Protein AF-A0A6B3FFI9-F1 (afdb_monomer_lite)

Structure (mmCIF, N/CA/C/O backbone):
data_AF-A0A6B3FFI9-F1
#
_entry.id   AF-A0A6B3FFI9-F1
#
loop_
_atom_site.group_PDB
_atom_site.id
_atom_site.type_symbol
_atom_site.label_atom_id
_atom_site.label_alt_id
_atom_site.label_comp_id
_atom_site.label_asym_id
_atom_site.label_entity_id
_atom_site.label_seq_id
_atom_site.pdbx_PDB_ins_code
_atom_site.Cartn_x
_atom_site.Cartn_y
_atom_site.Cartn_z
_atom_site.occupancy
_atom_site.B_iso_or_equiv
_atom_site.auth_seq_id
_atom_site.auth_comp_id
_atom_site.auth_asym_id
_atom_site.auth_atom_id
_atom_site.pdbx_PDB_model_num
ATOM 1 N N . ILE A 1 1 ? -12.403 9.459 -7.908 1.00 91.75 1 ILE A N 1
ATOM 2 C CA . ILE A 1 1 ? -13.570 8.544 -8.033 1.00 91.75 1 ILE A CA 1
ATOM 3 C C . ILE A 1 1 ? -13.218 7.144 -7.534 1.00 91.75 1 ILE A C 1
ATOM 5 O O . ILE A 1 1 ? -13.831 6.711 -6.571 1.00 91.75 1 ILE A O 1
ATOM 9 N N . VAL A 1 2 ? -12.196 6.477 -8.089 1.00 93.31 2 VAL A N 1
ATOM 10 C CA . VAL A 1 2 ? -11.762 5.131 -7.641 1.00 93.31 2 VAL A CA 1
ATOM 11 C C . VAL A 1 2 ? -11.472 5.063 -6.135 1.00 93.31 2 VAL A C 1
ATOM 13 O O . VAL A 1 2 ? -11.959 4.165 -5.460 1.00 93.31 2 VAL A O 1
ATOM 16 N N . SER A 1 3 ? -10.762 6.053 -5.584 1.00 89.69 3 SER A N 1
ATOM 17 C CA . SER A 1 3 ? -10.478 6.143 -4.143 1.00 89.69 3 SER A CA 1
ATOM 18 C C . SER A 1 3 ? -11.738 6.199 -3.273 1.00 89.69 3 SER A C 1
ATOM 20 O O . SER A 1 3 ? -11.782 5.581 -2.216 1.00 89.69 3 SER A O 1
ATOM 22 N N . VAL A 1 4 ? -12.775 6.905 -3.733 1.00 93.25 4 VAL A N 1
ATOM 23 C CA . VAL A 1 4 ? -14.057 7.037 -3.026 1.00 93.25 4 VAL A CA 1
ATOM 24 C C . VAL A 1 4 ? -14.804 5.707 -3.032 1.00 93.25 4 VAL A C 1
ATOM 26 O O . VAL A 1 4 ? -15.296 5.279 -1.993 1.00 93.25 4 VAL A O 1
ATOM 29 N N . VAL A 1 5 ? -14.842 5.027 -4.181 1.00 95.62 5 VAL A N 1
ATOM 30 C CA . VAL A 1 5 ? -15.487 3.712 -4.310 1.00 95.62 5 VAL A CA 1
ATOM 31 C C . VAL A 1 5 ? -14.785 2.678 -3.430 1.00 95.62 5 VAL A C 1
ATOM 33 O O . VAL A 1 5 ? -15.445 1.986 -2.660 1.00 95.62 5 VAL A O 1
ATOM 36 N N . LEU A 1 6 ? -13.452 2.612 -3.480 1.00 90.06 6 LEU A N 1
ATOM 37 C CA . LEU A 1 6 ? -12.676 1.705 -2.631 1.00 90.06 6 LEU A CA 1
ATOM 38 C C . LEU A 1 6 ? -12.869 2.013 -1.143 1.00 90.06 6 LEU A C 1
ATOM 40 O O . LEU A 1 6 ? -13.117 1.098 -0.361 1.00 90.06 6 LEU A O 1
ATOM 44 N N . GLY A 1 7 ? -12.815 3.289 -0.754 1.00 88.81 7 GLY A N 1
ATOM 45 C CA . GLY A 1 7 ? -13.051 3.708 0.628 1.00 88.81 7 GLY A CA 1
ATOM 46 C C . GLY A 1 7 ? -14.431 3.294 1.141 1.00 88.81 7 GLY A C 1
ATOM 47 O O . GLY A 1 7 ? -14.541 2.793 2.258 1.00 88.81 7 GLY A O 1
ATOM 48 N N . LEU A 1 8 ? -15.468 3.423 0.308 1.00 90.88 8 LEU A N 1
ATOM 49 C CA . LEU A 1 8 ? -16.829 3.001 0.643 1.00 90.88 8 LEU A CA 1
ATOM 50 C C . LEU A 1 8 ? -16.930 1.480 0.834 1.00 90.88 8 LEU A C 1
ATOM 52 O O . LEU A 1 8 ? -17.528 1.025 1.809 1.00 90.88 8 LEU A O 1
ATOM 56 N N . VAL A 1 9 ? -16.317 0.695 -0.057 1.00 89.44 9 VAL A N 1
ATOM 57 C CA . VAL A 1 9 ? -16.293 -0.774 0.049 1.00 89.44 9 VAL A CA 1
ATOM 58 C C . VAL A 1 9 ? -15.589 -1.217 1.332 1.00 89.44 9 VAL A C 1
ATOM 60 O O . VAL A 1 9 ? -16.135 -2.030 2.080 1.00 89.44 9 VAL A O 1
ATOM 63 N N . PHE A 1 10 ? -14.414 -0.655 1.631 1.00 84.75 10 PHE A N 1
ATOM 64 C CA . PHE A 1 10 ? -13.690 -0.974 2.863 1.00 84.75 10 PHE A CA 1
ATOM 65 C C . PHE A 1 10 ? -14.457 -0.548 4.118 1.00 84.75 10 PHE A C 1
ATOM 67 O O . PHE A 1 10 ? -14.471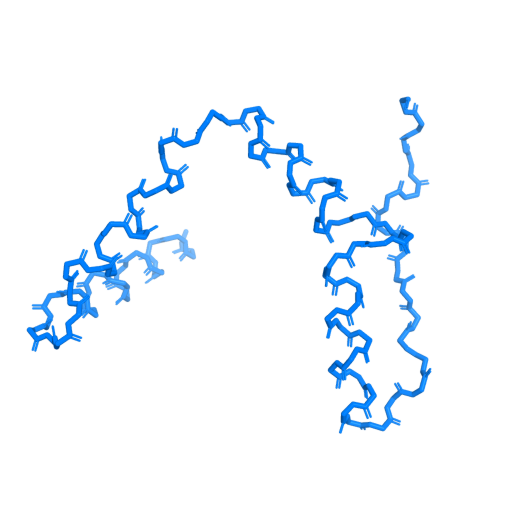 -1.298 5.092 1.00 84.75 10 PHE A O 1
ATOM 74 N N . ALA A 1 11 ? -15.126 0.609 4.098 1.00 86.38 11 ALA A N 1
ATOM 75 C CA . ALA A 1 11 ? -15.940 1.073 5.219 1.00 86.38 11 ALA A CA 1
ATOM 76 C C . ALA A 1 11 ? -17.100 0.110 5.518 1.00 86.38 11 ALA A C 1
ATOM 78 O O . ALA A 1 11 ? -17.264 -0.305 6.663 1.00 86.38 11 ALA A O 1
ATOM 79 N N . LEU A 1 12 ? -17.846 -0.313 4.492 1.00 87.06 12 LEU A N 1
ATOM 80 C CA . LEU A 1 12 ? -18.935 -1.288 4.637 1.00 87.06 12 LEU A CA 1
ATOM 81 C C . LEU A 1 12 ? -18.436 -2.655 5.124 1.00 87.06 12 LEU A C 1
ATOM 83 O O . LEU A 1 12 ? -19.111 -3.320 5.914 1.00 87.06 12 LEU A O 1
ATOM 87 N N . LEU A 1 13 ? -17.249 -3.073 4.676 1.00 83.50 13 LEU A N 1
ATOM 88 C CA . LEU A 1 13 ? -16.640 -4.326 5.112 1.00 83.50 13 LEU A CA 1
ATOM 89 C C . LEU A 1 13 ? -16.202 -4.266 6.585 1.00 83.50 13 LEU A C 1
ATOM 91 O O . LEU A 1 13 ? -16.402 -5.231 7.322 1.00 83.50 13 LEU A O 1
ATOM 95 N N . LEU A 1 14 ? -15.644 -3.135 7.032 1.00 80.88 14 LEU A N 1
ATOM 96 C CA . LEU A 1 14 ? -15.210 -2.941 8.420 1.00 80.88 14 LEU A CA 1
ATOM 97 C C . LEU A 1 14 ? -16.366 -2.736 9.407 1.00 80.88 14 LEU A C 1
ATOM 99 O O . LEU A 1 14 ? -16.236 -3.097 10.583 1.00 80.88 14 LEU A O 1
ATOM 103 N N . ASP A 1 15 ? -17.488 -2.193 8.938 1.00 82.69 15 ASP A N 1
ATOM 104 C CA . ASP A 1 15 ? -18.678 -1.934 9.751 1.00 82.69 15 ASP A CA 1
ATOM 105 C C . ASP A 1 15 ? -19.323 -3.228 10.290 1.00 82.69 15 ASP A C 1
ATOM 107 O O . ASP A 1 15 ? -19.846 -3.270 11.407 1.00 82.69 15 ASP A O 1
ATOM 111 N N . ARG A 1 16 ? -19.169 -4.350 9.574 1.00 79.94 16 ARG A N 1
ATOM 112 C CA . ARG A 1 16 ? -19.661 -5.682 9.979 1.00 79.94 16 ARG A CA 1
ATOM 113 C C . ARG A 1 16 ? -18.815 -6.297 11.094 1.00 79.94 16 ARG A C 1
ATOM 115 O O . ARG A 1 16 ? -17.585 -6.246 11.053 1.00 79.94 16 ARG A O 1
ATOM 122 N N . THR A 1 17 ? -19.438 -6.853 12.136 1.00 75.75 17 THR A N 1
ATOM 123 C CA . THR A 1 17 ? -18.719 -7.508 13.247 1.00 75.75 17 THR A CA 1
ATOM 124 C C . THR A 1 17 ? -18.194 -8.865 12.788 1.00 75.75 17 THR A C 1
ATOM 126 O O . THR A 1 17 ? -18.951 -9.830 12.750 1.00 75.75 17 THR A O 1
ATOM 129 N N . PHE A 1 18 ? -16.910 -8.941 12.428 1.00 82.06 18 PHE A N 1
ATOM 130 C CA . PHE A 1 18 ? -16.231 -10.185 12.051 1.00 82.06 18 PHE A CA 1
ATOM 131 C C . PHE A 1 18 ? -15.081 -10.516 13.015 1.00 82.06 18 PHE A C 1
ATOM 133 O O . PHE A 1 18 ? -14.466 -9.630 13.621 1.00 82.06 18 PHE A O 1
ATOM 140 N N . PHE A 1 19 ? -14.787 -11.809 13.159 1.00 77.88 19 PHE A N 1
ATOM 141 C CA . PHE A 1 19 ? -13.661 -12.298 13.953 1.00 77.88 19 PHE A CA 1
ATOM 142 C C . PHE A 1 19 ? -12.343 -11.828 13.314 1.00 77.88 19 PHE A C 1
ATOM 144 O O . PHE A 1 19 ? -12.092 -12.104 12.146 1.00 77.88 19 PHE A O 1
ATOM 151 N N . GLY A 1 20 ? -11.529 -11.062 14.052 1.00 84.31 20 GLY A N 1
ATOM 152 C CA . GLY A 1 20 ? -10.288 -10.460 13.532 1.00 84.31 20 GLY A CA 1
ATOM 153 C C . GLY A 1 20 ? -10.371 -8.974 13.151 1.00 84.31 20 GLY A C 1
ATOM 154 O O . GLY A 1 20 ? -9.387 -8.415 12.669 1.00 84.31 20 GLY A O 1
ATOM 155 N N . ARG A 1 21 ? -11.491 -8.287 13.421 1.00 81.31 21 ARG A N 1
ATOM 156 C CA . ARG A 1 21 ? -11.657 -6.840 13.163 1.00 81.31 21 ARG A CA 1
ATOM 157 C C . ARG A 1 21 ? -10.518 -5.967 13.710 1.00 81.31 21 ARG A C 1
ATOM 159 O O . ARG A 1 21 ? -10.100 -5.022 13.045 1.00 81.31 21 ARG A O 1
ATOM 166 N N . GLY A 1 22 ? -10.007 -6.280 14.904 1.00 84.56 22 GLY A N 1
ATOM 167 C CA . GLY A 1 22 ? -8.890 -5.547 15.511 1.00 84.56 22 GLY A CA 1
ATOM 168 C C . GLY A 1 22 ? -7.608 -5.630 14.679 1.00 84.56 22 GLY A C 1
ATOM 169 O O . GLY A 1 22 ? -6.952 -4.617 14.467 1.00 84.56 22 GLY A O 1
ATOM 170 N N . PHE A 1 23 ? -7.307 -6.809 14.132 1.00 88.00 23 PHE A N 1
ATOM 171 C CA . PHE A 1 23 ? -6.140 -7.025 13.280 1.00 88.00 23 PHE A CA 1
ATOM 172 C C . PHE A 1 23 ? -6.247 -6.247 11.963 1.00 88.00 23 PHE A C 1
ATOM 174 O O . PHE A 1 23 ? -5.323 -5.523 11.596 1.00 88.00 23 PHE A O 1
ATOM 181 N N . VAL A 1 24 ? -7.403 -6.324 11.295 1.00 86.62 24 VAL A N 1
ATOM 182 C CA . VAL A 1 24 ? -7.648 -5.602 10.033 1.00 86.62 24 VAL A CA 1
ATOM 183 C C . VAL A 1 24 ? -7.551 -4.088 10.228 1.00 86.62 24 VAL A C 1
ATOM 185 O O . VAL A 1 24 ? -6.944 -3.399 9.410 1.00 86.62 24 VAL A O 1
ATOM 188 N N . ARG A 1 25 ? -8.094 -3.561 11.334 1.00 85.00 25 ARG A N 1
ATOM 189 C CA . ARG A 1 25 ? -7.992 -2.133 11.662 1.00 85.00 25 ARG A CA 1
ATOM 190 C C . ARG A 1 25 ? -6.538 -1.698 11.841 1.00 85.00 25 ARG A C 1
ATOM 192 O O . ARG A 1 25 ? -6.168 -0.648 11.328 1.00 85.00 25 ARG A O 1
ATOM 199 N N . THR A 1 26 ? -5.724 -2.494 12.532 1.00 90.38 26 THR A N 1
ATOM 200 C CA . THR A 1 26 ? -4.295 -2.204 12.688 1.00 90.38 26 THR A CA 1
ATOM 201 C C . THR A 1 26 ? -3.595 -2.194 11.334 1.00 90.38 26 THR A C 1
ATOM 203 O O . THR A 1 26 ? -2.938 -1.207 11.027 1.00 90.38 26 THR A O 1
ATOM 206 N N . LEU A 1 27 ? -3.815 -3.214 10.495 1.00 89.25 27 LEU A N 1
ATOM 207 C CA . LEU A 1 27 ? -3.205 -3.322 9.164 1.00 89.25 27 LEU A CA 1
ATOM 208 C C . LEU A 1 27 ? -3.537 -2.120 8.264 1.00 89.25 27 LEU A C 1
ATOM 210 O O . LEU A 1 27 ? -2.675 -1.644 7.533 1.00 89.25 27 LEU A O 1
ATOM 214 N N . LEU A 1 28 ? -4.770 -1.606 8.340 1.00 86.31 28 LEU A N 1
ATOM 215 C CA . LEU A 1 28 ? -5.199 -0.421 7.589 1.00 86.31 28 LEU A CA 1
ATOM 216 C C . LEU A 1 28 ? -4.580 0.883 8.110 1.00 86.31 28 LEU A C 1
ATOM 218 O O . LEU A 1 28 ? -4.414 1.821 7.336 1.00 86.31 28 LEU A O 1
ATOM 222 N N . ILE A 1 29 ? -4.229 0.955 9.398 1.00 87.12 29 ILE A N 1
ATOM 223 C CA . ILE A 1 29 ? -3.562 2.122 9.998 1.00 87.12 29 ILE A CA 1
ATOM 224 C C . ILE A 1 29 ? -2.042 2.062 9.775 1.00 87.12 29 ILE A C 1
ATOM 226 O O . ILE A 1 29 ? -1.418 3.100 9.562 1.00 87.12 29 ILE A O 1
ATOM 230 N N . THR A 1 30 ? -1.442 0.867 9.760 1.00 91.31 30 THR A N 1
ATOM 231 C CA . THR A 1 30 ? -0.002 0.642 9.545 1.00 91.31 30 THR A CA 1
ATOM 232 C C . THR A 1 30 ? 0.623 1.433 8.386 1.00 91.31 30 THR A C 1
ATOM 234 O O . THR A 1 30 ? 1.676 2.026 8.620 1.00 91.31 30 THR A O 1
ATOM 237 N N . PRO A 1 31 ? 0.045 1.521 7.169 1.00 83.69 31 PRO A N 1
ATOM 238 C CA . PRO A 1 31 ? 0.673 2.264 6.073 1.00 83.69 31 PRO A CA 1
ATOM 239 C C . PRO A 1 31 ? 0.838 3.761 6.367 1.00 83.69 31 PRO A C 1
ATOM 241 O O . PRO A 1 31 ? 1.745 4.379 5.820 1.00 83.69 31 PRO A O 1
ATOM 244 N N . PHE A 1 32 ? 0.019 4.336 7.254 1.00 87.12 32 PHE A N 1
ATOM 245 C CA . PHE A 1 32 ? 0.137 5.737 7.670 1.00 87.12 32 PHE A CA 1
ATOM 246 C C . PHE A 1 32 ? 1.228 5.965 8.722 1.00 87.12 32 PHE A C 1
ATOM 248 O O . PHE A 1 32 ? 1.647 7.100 8.930 1.00 87.12 32 PHE A O 1
ATOM 255 N N . LEU A 1 33 ? 1.684 4.902 9.391 1.00 91.81 33 LEU A N 1
ATOM 256 C CA . LEU A 1 33 ? 2.766 4.961 10.377 1.00 91.81 33 LEU A CA 1
ATOM 257 C C . LEU A 1 33 ? 4.153 4.897 9.723 1.00 91.81 33 LEU A C 1
ATOM 259 O O . LEU A 1 33 ? 5.149 5.231 10.361 1.00 91.81 33 LEU A O 1
ATOM 263 N N . LEU A 1 34 ? 4.232 4.460 8.464 1.00 89.81 34 LEU A N 1
ATOM 264 C CA . LEU A 1 34 ? 5.482 4.421 7.717 1.00 89.81 34 LEU A CA 1
ATOM 265 C C . LEU A 1 34 ? 5.854 5.817 7.216 1.00 89.81 34 LEU A C 1
ATOM 267 O O . LEU A 1 34 ? 5.020 6.562 6.704 1.00 89.81 34 LEU A O 1
ATOM 271 N N . VAL A 1 35 ? 7.143 6.149 7.311 1.00 94.19 35 VAL A N 1
ATOM 272 C CA . VAL A 1 35 ? 7.675 7.378 6.717 1.00 94.19 35 VAL A CA 1
ATOM 273 C C . VAL A 1 35 ? 7.477 7.309 5.195 1.00 94.19 35 VAL A C 1
ATOM 275 O O . VAL A 1 35 ? 7.915 6.328 4.582 1.00 94.19 35 VAL A O 1
ATOM 278 N N . PRO A 1 36 ? 6.880 8.336 4.556 1.00 88.38 36 PRO A N 1
ATOM 279 C CA . PRO A 1 36 ? 6.554 8.294 3.128 1.00 88.38 36 PRO A CA 1
ATOM 280 C C . PRO A 1 36 ? 7.754 7.986 2.224 1.00 88.38 36 PRO A C 1
ATOM 282 O O . PRO A 1 36 ? 7.626 7.256 1.245 1.00 88.38 36 PRO A O 1
ATOM 285 N N . VAL A 1 37 ? 8.939 8.492 2.583 1.00 89.94 37 VAL A N 1
ATOM 286 C CA . VAL A 1 37 ? 10.186 8.267 1.834 1.00 89.94 37 VAL A CA 1
ATOM 287 C C . VAL A 1 37 ? 10.585 6.789 1.845 1.00 89.94 37 VAL A C 1
ATOM 289 O O . VAL A 1 37 ? 10.890 6.220 0.800 1.00 89.94 37 VAL A O 1
ATOM 292 N N . SER A 1 38 ? 10.534 6.135 3.007 1.00 88.12 38 SER A N 1
ATOM 293 C CA . SER A 1 38 ? 10.844 4.708 3.134 1.00 88.12 38 SER A CA 1
ATOM 294 C C . SER A 1 38 ? 9.823 3.841 2.404 1.00 88.12 38 SER A C 1
ATOM 296 O O . SER A 1 38 ? 10.208 2.864 1.767 1.00 88.12 38 SER A O 1
ATOM 298 N N . ALA A 1 39 ? 8.538 4.215 2.448 1.00 87.56 39 ALA A N 1
ATOM 299 C CA . ALA A 1 39 ? 7.503 3.537 1.677 1.00 87.56 39 ALA A CA 1
ATOM 300 C C . ALA A 1 39 ? 7.822 3.606 0.175 1.00 87.56 39 ALA A C 1
ATOM 302 O O . ALA A 1 39 ? 7.883 2.568 -0.478 1.00 87.56 39 ALA A O 1
ATOM 303 N N . ALA A 1 40 ? 8.116 4.794 -0.362 1.00 85.19 40 ALA A N 1
ATOM 304 C CA . ALA A 1 40 ? 8.463 4.967 -1.774 1.00 85.19 40 ALA A CA 1
ATOM 305 C C . ALA A 1 40 ? 9.682 4.124 -2.202 1.00 85.19 40 ALA A C 1
ATOM 307 O O . ALA A 1 40 ? 9.646 3.481 -3.252 1.00 85.19 40 ALA A O 1
ATOM 308 N N . LEU A 1 41 ? 10.732 4.071 -1.375 1.00 83.69 41 LEU A N 1
ATOM 309 C CA . LEU A 1 41 ? 11.915 3.245 -1.642 1.00 83.69 41 LEU A CA 1
ATOM 310 C C . LEU A 1 41 ? 11.608 1.743 -1.596 1.00 83.69 41 LEU A C 1
ATOM 312 O O . LEU A 1 41 ? 12.114 1.001 -2.436 1.00 83.69 41 LEU A O 1
ATOM 316 N N . LEU A 1 42 ? 10.758 1.296 -0.666 1.00 85.94 42 LEU A N 1
ATOM 317 C CA . LEU A 1 42 ? 10.285 -0.091 -0.606 1.00 85.94 42 LEU A CA 1
ATOM 318 C C . LEU A 1 42 ? 9.556 -0.484 -1.891 1.00 85.94 42 LEU A C 1
ATOM 320 O O . LEU A 1 42 ? 9.870 -1.514 -2.481 1.00 85.94 42 LEU A O 1
ATOM 324 N N . TRP A 1 43 ? 8.632 0.352 -2.365 1.00 79.75 43 TRP A N 1
ATOM 325 C CA . TRP A 1 43 ? 7.947 0.102 -3.633 1.00 79.75 43 TRP A CA 1
ATOM 326 C C . TRP A 1 43 ? 8.937 0.038 -4.800 1.00 79.75 43 TRP A C 1
ATOM 328 O O . TRP A 1 43 ? 8.892 -0.915 -5.576 1.00 79.75 43 TRP A O 1
ATOM 338 N N . LYS A 1 44 ? 9.866 0.997 -4.894 1.00 74.19 44 LYS A N 1
ATOM 339 C CA . LYS A 1 44 ? 10.863 1.053 -5.973 1.00 74.19 44 LYS A CA 1
ATOM 340 C C . LYS A 1 44 ? 11.788 -0.168 -5.988 1.00 74.19 44 LYS A C 1
ATOM 342 O O . LYS A 1 44 ? 11.985 -0.763 -7.039 1.00 74.19 44 LYS A O 1
ATOM 347 N N . HIS A 1 45 ? 12.368 -0.527 -4.844 1.00 74.50 45 HIS A N 1
ATOM 348 C CA . HIS A 1 45 ? 13.450 -1.515 -4.786 1.00 74.50 45 HIS A CA 1
ATOM 349 C C . HIS A 1 45 ? 12.989 -2.930 -4.451 1.00 74.50 45 HIS A C 1
ATOM 351 O O . HIS A 1 45 ? 13.568 -3.882 -4.964 1.00 74.50 45 HIS A O 1
ATOM 357 N N . ALA A 1 46 ? 11.977 -3.092 -3.597 1.00 77.88 46 ALA A N 1
ATOM 358 C CA . ALA A 1 46 ? 11.510 -4.421 -3.208 1.00 77.88 46 ALA A CA 1
ATOM 359 C C . ALA A 1 46 ? 10.428 -4.945 -4.157 1.00 77.88 46 ALA A C 1
ATOM 361 O O . ALA A 1 46 ? 10.389 -6.141 -4.441 1.00 77.88 46 ALA A O 1
ATOM 362 N N . LEU A 1 47 ? 9.549 -4.067 -4.652 1.00 74.62 47 LEU A N 1
ATOM 363 C CA . LEU A 1 47 ? 8.413 -4.489 -5.469 1.00 74.62 47 LEU A CA 1
ATOM 364 C C . LEU A 1 47 ? 8.673 -4.346 -6.969 1.00 74.62 47 LEU A C 1
ATOM 366 O O . LEU A 1 47 ? 8.518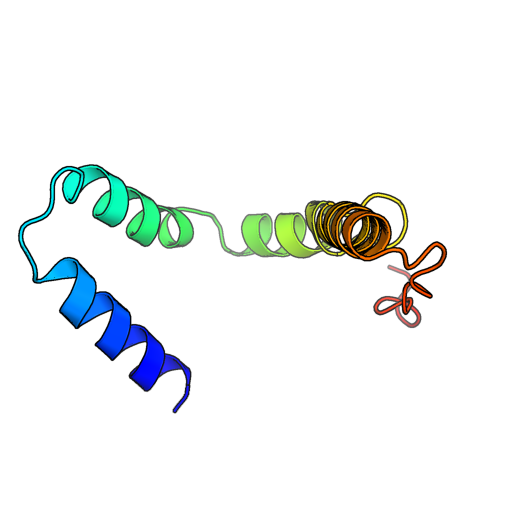 -5.325 -7.693 1.00 74.62 47 LEU A O 1
ATOM 370 N N . TYR A 1 48 ? 9.091 -3.162 -7.417 1.00 71.81 48 TYR A N 1
ATOM 371 C CA . TYR A 1 48 ? 9.209 -2.810 -8.838 1.00 71.81 48 TYR A CA 1
ATOM 372 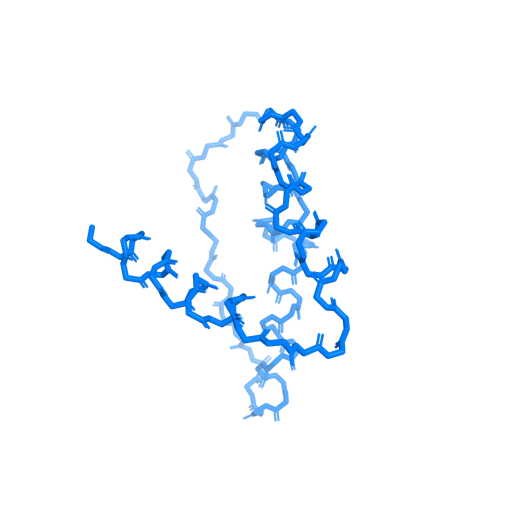C C . TYR A 1 48 ? 10.622 -2.935 -9.419 1.00 71.81 48 TYR A C 1
ATOM 374 O O . TYR A 1 48 ? 10.854 -2.484 -10.537 1.00 71.81 48 TYR A O 1
ATOM 382 N N . ASN A 1 49 ? 11.571 -3.528 -8.692 1.00 67.88 49 ASN A N 1
ATOM 383 C CA . ASN A 1 49 ? 12.896 -3.771 -9.251 1.00 67.88 49 ASN A CA 1
ATOM 384 C C . ASN A 1 49 ? 12.788 -4.780 -10.413 1.00 67.88 49 ASN A C 1
ATOM 386 O O . ASN A 1 49 ? 12.261 -5.874 -10.198 1.00 67.88 49 ASN A O 1
ATOM 390 N N . PRO A 1 50 ? 13.256 -4.441 -11.625 1.00 61.44 50 PRO A N 1
ATOM 391 C CA . PRO A 1 50 ? 13.151 -5.328 -12.781 1.00 61.44 50 PRO A CA 1
ATOM 392 C C . PRO A 1 50 ? 13.932 -6.640 -12.596 1.00 61.44 50 PRO A C 1
ATOM 394 O O . PRO A 1 50 ? 13.457 -7.682 -13.035 1.00 61.44 50 PRO A O 1
ATOM 397 N N . GLU A 1 51 ? 15.065 -6.626 -11.882 1.00 61.44 51 GLU A N 1
ATOM 398 C CA . GLU A 1 51 ? 15.935 -7.805 -11.734 1.00 61.44 51 GLU A CA 1
ATOM 399 C C . GLU A 1 51 ? 15.453 -8.796 -10.658 1.00 61.44 51 GLU A C 1
ATOM 401 O O . GLU A 1 51 ? 15.490 -10.006 -10.869 1.00 61.44 51 GLU A O 1
ATOM 406 N N . TYR A 1 52 ? 14.983 -8.306 -9.501 1.00 63.25 52 TYR A N 1
ATOM 407 C CA . TYR A 1 52 ? 14.636 -9.155 -8.338 1.00 63.25 52 TYR A CA 1
ATOM 408 C C . TYR A 1 52 ? 13.324 -8.766 -7.648 1.00 63.25 52 TYR A C 1
ATOM 410 O O . TYR A 1 52 ? 13.059 -9.188 -6.520 1.00 63.25 52 TYR A O 1
ATOM 418 N N . GLY A 1 53 ? 12.520 -7.902 -8.266 1.00 68.31 53 GLY A N 1
ATOM 419 C CA . GLY A 1 53 ? 11.307 -7.383 -7.649 1.00 68.31 53 GLY A CA 1
ATOM 420 C C . GLY A 1 53 ? 10.315 -8.497 -7.337 1.00 68.31 53 GLY A C 1
ATOM 421 O O . GLY A 1 53 ? 10.019 -9.345 -8.184 1.00 68.31 53 GLY A O 1
ATOM 422 N N . LEU A 1 54 ? 9.742 -8.460 -6.131 1.00 75.88 54 LEU A N 1
ATOM 423 C CA . LEU A 1 54 ? 8.711 -9.416 -5.723 1.00 75.88 54 LEU A CA 1
ATOM 424 C C . LEU A 1 54 ? 7.519 -9.419 -6.683 1.00 75.88 54 LEU A C 1
ATOM 426 O O . LEU A 1 54 ? 6.896 -10.460 -6.861 1.00 75.88 54 LEU A O 1
ATOM 430 N N . PHE A 1 55 ? 7.194 -8.277 -7.297 1.00 75.62 55 PHE A N 1
ATOM 431 C CA . PHE A 1 55 ? 6.093 -8.190 -8.253 1.00 75.62 55 PHE A CA 1
ATOM 432 C C . PHE A 1 55 ? 6.349 -9.065 -9.479 1.00 75.62 55 PHE A C 1
ATOM 434 O O . PHE A 1 55 ? 5.472 -9.803 -9.911 1.00 75.62 55 PHE A O 1
ATOM 441 N N . ASN A 1 56 ? 7.572 -9.012 -10.000 1.00 72.56 56 ASN A N 1
ATOM 442 C CA . ASN A 1 56 ? 7.989 -9.744 -11.183 1.00 72.56 56 ASN A CA 1
ATOM 443 C C . ASN A 1 56 ? 8.084 -11.254 -10.914 1.00 72.56 56 ASN A C 1
ATOM 445 O O . ASN A 1 56 ? 7.575 -12.069 -11.686 1.00 72.56 56 ASN A O 1
ATOM 449 N N . GLY A 1 57 ? 8.646 -11.623 -9.757 1.00 73.12 57 GLY A N 1
ATOM 450 C CA . GLY A 1 57 ? 8.666 -13.009 -9.290 1.00 73.12 57 GLY A CA 1
ATOM 451 C C . GLY A 1 57 ? 7.259 -13.571 -9.064 1.00 73.12 57 GLY A C 1
ATOM 452 O O . GLY A 1 57 ? 6.958 -14.671 -9.518 1.00 73.12 57 GLY A O 1
ATOM 453 N N . ALA A 1 58 ? 6.364 -12.802 -8.434 1.00 77.81 58 ALA A N 1
ATOM 454 C CA . ALA A 1 58 ? 4.976 -13.212 -8.221 1.00 77.81 58 ALA A CA 1
ATOM 455 C C . ALA A 1 58 ? 4.194 -13.334 -9.536 1.00 77.81 58 ALA A C 1
ATOM 457 O O . ALA A 1 58 ? 3.393 -14.256 -9.685 1.00 77.81 58 ALA A O 1
ATOM 458 N N . LEU A 1 59 ? 4.430 -12.430 -10.490 1.00 76.00 59 LEU A N 1
ATOM 459 C CA . LEU A 1 59 ? 3.792 -12.469 -11.801 1.00 76.00 59 LEU A CA 1
ATOM 460 C C . LEU A 1 59 ? 4.268 -13.683 -12.604 1.00 76.00 59 LEU A C 1
ATOM 462 O O . LEU A 1 59 ? 3.435 -14.380 -13.169 1.00 76.00 59 LEU A O 1
ATOM 466 N N . THR A 1 60 ? 5.573 -13.971 -12.593 1.00 75.00 60 THR A N 1
ATOM 467 C CA . THR A 1 60 ? 6.159 -15.153 -13.248 1.00 75.00 60 THR A CA 1
ATOM 468 C C . THR A 1 60 ? 5.630 -16.441 -12.621 1.00 75.00 60 THR A C 1
ATOM 470 O O . THR A 1 60 ? 5.117 -17.285 -13.343 1.00 75.00 60 THR A O 1
ATOM 473 N N . TRP A 1 61 ? 5.621 -16.548 -11.286 1.00 78.44 61 TRP A N 1
ATOM 474 C CA . TRP A 1 61 ? 5.031 -17.691 -10.575 1.00 78.44 61 TRP A CA 1
ATOM 475 C C . TRP A 1 61 ? 3.549 -17.891 -10.920 1.00 78.44 61 TRP A C 1
ATO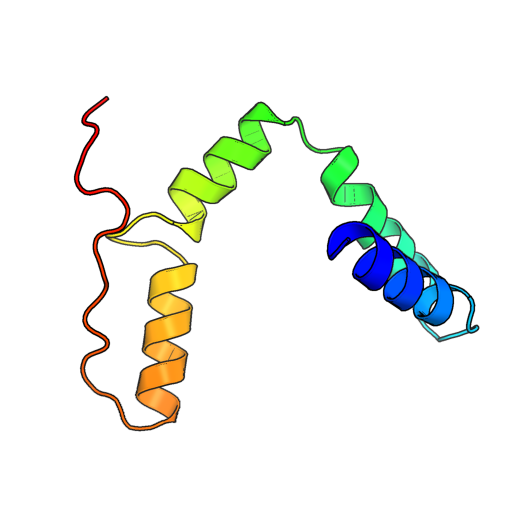M 477 O O . TRP A 1 61 ? 3.089 -19.013 -11.129 1.00 78.44 61 TRP A O 1
ATOM 487 N N . PHE A 1 62 ? 2.789 -16.797 -11.014 1.00 80.81 62 PHE A N 1
ATOM 488 C CA . PHE A 1 62 ? 1.395 -16.857 -11.434 1.00 80.81 62 PHE A CA 1
ATOM 489 C C . PHE A 1 62 ? 1.279 -17.274 -12.908 1.00 80.81 62 PHE A C 1
ATOM 491 O O . PHE A 1 62 ? 0.465 -18.126 -13.226 1.00 80.81 62 PHE A O 1
ATOM 498 N N . GLY A 1 63 ? 2.110 -16.748 -13.809 1.00 78.38 63 GLY A N 1
ATOM 499 C CA . GLY A 1 63 ? 2.149 -17.146 -15.221 1.00 78.38 63 GLY A CA 1
ATOM 500 C C . GLY A 1 63 ? 2.471 -18.619 -15.424 1.00 78.38 63 GLY A C 1
ATOM 501 O O . GLY A 1 63 ? 1.767 -19.296 -16.171 1.00 78.38 63 GLY A O 1
ATOM 502 N N . GLU A 1 64 ? 3.470 -19.127 -14.708 1.00 77.81 64 GLU A N 1
ATOM 503 C CA . GLU A 1 64 ? 3.844 -20.542 -14.694 1.00 77.81 64 GLU A CA 1
ATOM 504 C C . GLU A 1 64 ? 2.679 -21.422 -14.230 1.00 77.81 64 GLU A C 1
ATOM 506 O O . GLU A 1 64 ? 2.405 -22.454 -14.843 1.00 77.81 64 GLU A O 1
ATOM 511 N N . LEU A 1 65 ? 1.920 -20.981 -13.217 1.00 79.44 65 LEU A N 1
ATOM 512 C CA . LEU A 1 65 ? 0.716 -21.681 -12.759 1.00 79.44 65 LEU A CA 1
ATOM 513 C C . LEU A 1 65 ? -0.359 -21.804 -13.860 1.00 79.44 65 LEU A C 1
ATOM 515 O O . LEU A 1 65 ? -1.131 -22.762 -13.851 1.00 79.44 65 LEU A O 1
ATOM 519 N N . PHE A 1 66 ? -0.396 -20.871 -14.817 1.00 80.25 66 PHE A N 1
ATOM 520 C CA . PHE A 1 66 ? -1.306 -20.879 -15.971 1.00 80.25 66 PHE A CA 1
ATOM 521 C C . PHE A 1 66 ? -0.640 -21.330 -17.289 1.00 80.25 66 PHE A C 1
ATOM 523 O O . PHE A 1 66 ? -1.265 -21.224 -18.345 1.00 80.25 66 PHE A O 1
ATOM 530 N N . GLY A 1 67 ? 0.587 -21.870 -17.247 1.00 72.81 67 GLY A N 1
ATOM 531 C CA . GLY A 1 67 ? 1.283 -22.436 -18.414 1.00 72.81 67 GLY A CA 1
ATOM 532 C C . GLY A 1 67 ? 1.957 -21.416 -19.341 1.00 72.81 67 GLY A C 1
ATOM 533 O O . GLY A 1 67 ? 2.204 -21.718 -20.508 1.00 72.81 67 GLY A O 1
ATOM 534 N N . ILE A 1 68 ? 2.239 -20.206 -18.852 1.00 69.94 68 ILE A N 1
ATOM 535 C CA . ILE A 1 68 ? 2.938 -19.146 -19.588 1.00 69.94 68 ILE A CA 1
ATOM 536 C C . ILE A 1 68 ? 4.418 -19.179 -19.183 1.00 69.94 68 ILE A C 1
ATOM 538 O O . ILE A 1 68 ? 4.792 -18.634 -18.150 1.00 69.94 68 ILE A O 1
ATOM 542 N N . GLU A 1 69 ? 5.263 -19.816 -19.999 1.00 65.31 69 GLU A N 1
ATOM 543 C CA . GLU A 1 69 ? 6.703 -20.012 -19.721 1.00 65.31 69 GLU A CA 1
ATOM 544 C C . GLU A 1 69 ? 7.550 -18.735 -19.862 1.00 65.31 69 GLU A C 1
ATOM 546 O O . GLU A 1 69 ? 8.688 -18.677 -19.405 1.00 65.31 69 GLU A O 1
ATOM 551 N N . SER A 1 70 ? 7.016 -17.690 -20.498 1.00 57.34 70 SER A N 1
ATOM 552 C CA . SER A 1 70 ? 7.715 -16.417 -20.648 1.00 57.34 70 SER A CA 1
ATOM 553 C C . SER A 1 70 ? 6.720 -15.272 -20.572 1.00 57.34 70 SER A C 1
ATOM 555 O O . SER A 1 70 ? 6.106 -14.871 -21.564 1.00 57.34 70 SER A O 1
ATOM 557 N N . ILE A 1 71 ? 6.543 -14.733 -19.368 1.00 60.38 71 ILE A N 1
ATOM 558 C CA . ILE A 1 71 ? 6.008 -13.383 -19.246 1.00 60.38 71 ILE A CA 1
ATOM 559 C C . ILE A 1 71 ? 7.13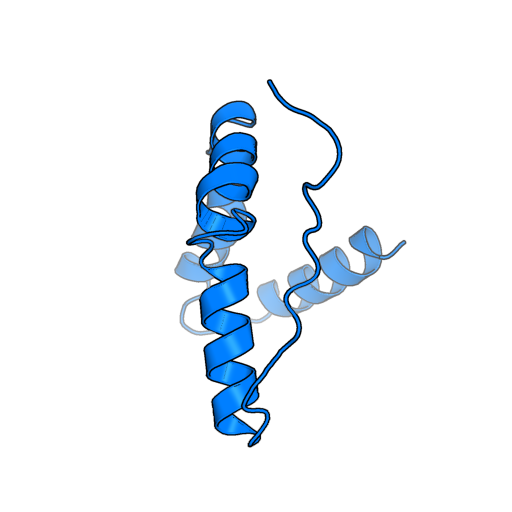9 -12.462 -19.688 1.00 60.38 71 ILE A C 1
ATOM 561 O O . ILE A 1 71 ? 8.124 -12.319 -18.972 1.00 60.38 71 ILE A O 1
ATOM 565 N N . ALA A 1 72 ? 7.022 -11.873 -20.881 1.00 58.66 72 ALA A N 1
ATOM 566 C CA . ALA A 1 72 ? 7.895 -10.786 -21.302 1.00 58.66 72 ALA A CA 1
ATOM 567 C C . ALA A 1 72 ? 7.752 -9.666 -20.268 1.00 58.66 72 ALA A C 1
ATOM 569 O O . ALA A 1 72 ? 6.725 -8.990 -20.222 1.00 58.66 72 ALA A O 1
ATOM 570 N N . GLN A 1 73 ? 8.738 -9.552 -19.382 1.00 60.03 73 GLN A N 1
ATOM 571 C CA . GLN A 1 73 ? 8.742 -8.604 -18.279 1.00 60.03 73 GLN A CA 1
ATOM 572 C C . GLN A 1 73 ? 8.962 -7.224 -18.897 1.00 60.03 73 GLN A C 1
ATOM 574 O O . GLN A 1 73 ? 10.055 -6.960 -19.401 1.00 60.03 73 GLN A O 1
ATOM 579 N N . PRO A 1 74 ? 7.945 -6.350 -18.949 1.00 57.94 74 PRO A N 1
ATOM 580 C CA . PRO A 1 74 ? 8.141 -5.033 -19.520 1.00 57.94 74 PRO A CA 1
ATOM 581 C C . PRO A 1 74 ? 9.083 -4.288 -18.576 1.00 57.94 74 PRO A C 1
ATOM 583 O O . PRO A 1 74 ? 8.824 -4.212 -17.375 1.00 57.94 74 PRO A O 1
ATOM 586 N N . GLU A 1 75 ? 10.200 -3.778 -19.084 1.00 58.56 75 GLU A N 1
ATOM 587 C CA . GLU A 1 75 ? 11.143 -3.005 -18.281 1.00 58.56 75 GLU A CA 1
ATOM 588 C C . GLU A 1 75 ? 10.544 -1.611 -18.027 1.00 58.56 75 GLU A C 1
ATOM 590 O O . GLU A 1 75 ? 10.804 -0.635 -18.729 1.00 58.56 75 GLU A O 1
ATOM 595 N N . TRP A 1 76 ? 9.668 -1.515 -17.024 1.00 60.28 76 TRP A N 1
ATOM 596 C CA . TRP A 1 76 ? 8.948 -0.282 -16.676 1.00 60.28 76 TRP A CA 1
ATOM 597 C C . TRP A 1 76 ? 9.878 0.847 -16.182 1.00 60.28 76 TRP A C 1
ATOM 599 O O . TRP A 1 76 ? 9.432 1.978 -16.003 1.00 60.28 76 TRP A O 1
ATOM 609 N N . THR A 1 77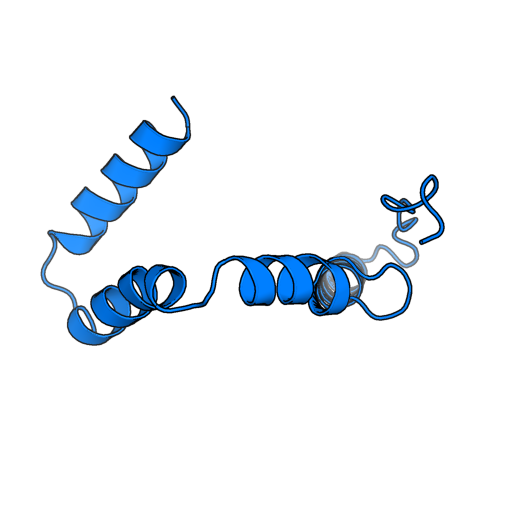 ? 11.163 0.549 -15.957 1.00 56.94 77 THR A N 1
ATOM 610 C CA . THR A 1 77 ? 12.199 1.453 -15.428 1.00 56.94 77 THR A CA 1
ATOM 611 C C . THR A 1 77 ? 13.211 1.950 -16.473 1.00 56.94 77 THR A C 1
ATOM 613 O O . THR A 1 77 ? 14.198 2.575 -16.091 1.00 56.94 77 THR A O 1
ATOM 616 N N . SER A 1 78 ? 12.971 1.730 -17.770 1.00 62.41 78 SER A N 1
ATOM 617 C CA . SER A 1 78 ? 13.938 1.940 -18.872 1.00 62.41 78 SER A CA 1
ATOM 618 C C . SER A 1 78 ? 14.423 3.381 -19.157 1.00 62.41 78 SER A C 1
ATOM 620 O O . SER A 1 78 ? 15.025 3.593 -20.205 1.00 62.41 78 SER A O 1
ATOM 622 N N . GLU A 1 79 ? 14.195 4.399 -18.313 1.00 60.06 79 GLU A N 1
ATOM 623 C CA . GLU A 1 79 ? 14.508 5.796 -18.704 1.00 60.06 79 GLU A CA 1
ATOM 624 C C . GLU A 1 79 ? 15.147 6.730 -17.662 1.00 60.06 79 GLU A C 1
ATOM 626 O O . GLU A 1 79 ? 15.312 7.911 -17.963 1.00 60.06 79 GLU A O 1
ATOM 631 N N . MET A 1 80 ? 15.587 6.286 -16.477 1.00 50.53 80 MET A N 1
ATOM 632 C CA . MET A 1 80 ? 16.337 7.195 -15.583 1.00 50.53 80 MET A CA 1
ATOM 633 C C . MET A 1 80 ? 17.461 6.490 -14.813 1.00 50.53 80 MET A C 1
ATOM 635 O O . MET A 1 80 ? 17.185 5.878 -13.777 1.00 50.53 80 MET A O 1
ATOM 639 N N . PRO A 1 81 ? 18.730 6.613 -15.258 1.00 53.31 81 PRO A N 1
ATOM 640 C CA . PRO A 1 81 ? 19.861 6.314 -14.404 1.00 53.31 81 PRO A CA 1
ATOM 641 C C . PRO A 1 81 ? 19.974 7.470 -13.404 1.00 53.31 81 PRO A C 1
ATOM 643 O O . PRO A 1 81 ? 20.280 8.603 -13.776 1.00 53.31 81 PRO A O 1
ATOM 646 N N . LEU A 1 82 ? 19.668 7.196 -12.140 1.00 48.34 82 LEU A N 1
ATOM 647 C CA . LEU A 1 82 ? 20.278 7.932 -11.037 1.00 48.34 82 LEU A CA 1
ATOM 648 C C . LEU A 1 82 ? 21.376 7.048 -10.465 1.00 48.34 82 LEU A C 1
ATOM 650 O O . LEU A 1 82 ? 21.032 5.897 -10.110 1.00 48.34 82 LEU A O 1
#

Secondary structure (DSSP, 8-state):
-HHHHHHHHHHHHHHS--TTHHHHHHHHHHHHHS-HHHHHHHIIIIIS-TTT-HHHHHHHHHHHHTT-S------TTTT---

pLDDT: mean 77.83, std 11.76, range [48.34, 95.62]

Sequence (82 aa):
IVSVVLGLVFALLLDRTFFGRGFVRTLLITPFLLVPVSAALLWKHALYNPEYGLFNGALTWFGELFGIESIAQPEWTSEMPL

Foldseek 3Di:
DVVVVVVVVVVVVLVDDDDCSVVVVCVVCVVVVDDVVVVVVCCVPAALDQPHHPVVVVVCVVCVVVVNNDDPRPNPPPDDDD

Radius of gyration: 17.51 Å; chains: 1; bounding box: 40×31×37 Å